Protein AF-A0A8T3U2S9-F1 (afdb_monomer_lite)

Secondary str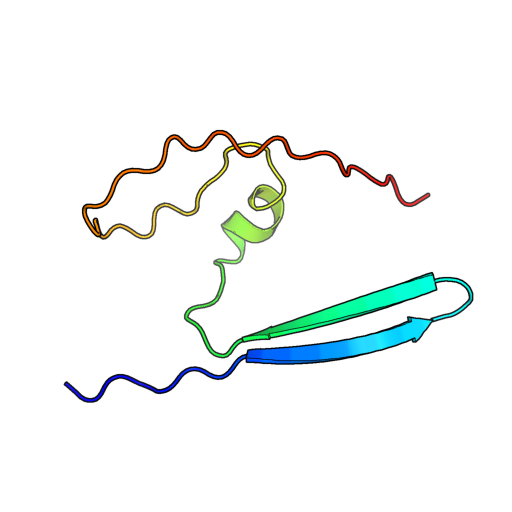ucture (DSSP, 8-state):
-------EEEEEEEETTEEEEEEEE-SS---GGGTTTTTSTT--------------------------

Structure (mmCIF, N/CA/C/O backbone):
data_AF-A0A8T3U2S9-F1
#
_entry.id   AF-A0A8T3U2S9-F1
#
loop_
_atom_site.group_PDB
_atom_site.id
_atom_site.type_symbol
_atom_site.label_atom_id
_atom_site.label_alt_id
_atom_site.label_comp_id
_atom_site.label_asym_id
_atom_site.label_entity_id
_atom_site.label_seq_id
_atom_site.pdbx_PDB_ins_code
_atom_site.Cartn_x
_atom_site.Cartn_y
_atom_site.Cartn_z
_atom_site.occupancy
_atom_site.B_iso_or_equiv
_atom_site.auth_seq_id
_atom_site.auth_comp_id
_atom_site.auth_asym_id
_atom_site.auth_atom_id
_atom_site.pdbx_PDB_model_num
ATOM 1 N N . MET A 1 1 ? -5.673 -16.548 23.972 1.00 45.53 1 MET A N 1
ATOM 2 C CA . MET A 1 1 ? -6.105 -15.946 22.692 1.00 45.53 1 MET A CA 1
ATOM 3 C C . MET A 1 1 ? -5.029 -16.252 21.667 1.00 45.53 1 MET A C 1
ATOM 5 O O . MET A 1 1 ? -3.916 -15.772 21.831 1.00 45.53 1 MET A O 1
ATOM 9 N N . GLN A 1 2 ? -5.306 -17.121 20.693 1.00 44.56 2 GLN A N 1
ATOM 10 C CA . GLN A 1 2 ? -4.333 -17.472 19.656 1.00 44.56 2 GLN A CA 1
ATOM 11 C C . GLN A 1 2 ? -4.072 -16.224 18.802 1.00 44.56 2 GLN A C 1
ATOM 13 O O . GLN A 1 2 ? -4.992 -15.715 18.161 1.00 44.56 2 GLN A O 1
ATOM 18 N N . GLY A 1 3 ? -2.849 -15.692 18.826 1.00 58.44 3 GLY A N 1
ATOM 19 C CA . GLY A 1 3 ? -2.458 -14.627 17.906 1.00 58.44 3 GLY A CA 1
ATOM 20 C C . GLY A 1 3 ? -2.536 -15.170 16.483 1.00 58.44 3 GLY A C 1
ATOM 21 O O . GLY A 1 3 ? -1.854 -16.144 16.169 1.00 58.44 3 GLY A O 1
ATOM 22 N N . LYS A 1 4 ? -3.397 -14.596 15.636 1.00 71.94 4 LYS A N 1
ATOM 23 C CA . LYS A 1 4 ? -3.405 -14.936 14.210 1.00 71.94 4 LYS A CA 1
ATOM 24 C C . LYS A 1 4 ? -2.041 -14.559 13.633 1.00 71.94 4 LYS A C 1
ATOM 26 O O . LYS A 1 4 ? -1.630 -13.406 13.746 1.00 71.94 4 LYS A O 1
ATOM 31 N N . ILE A 1 5 ? -1.355 -15.523 13.028 1.00 81.12 5 ILE A N 1
ATOM 32 C CA . ILE A 1 5 ? -0.148 -15.260 12.246 1.00 81.12 5 ILE A CA 1
ATOM 33 C C . ILE A 1 5 ? -0.618 -14.558 10.970 1.00 81.12 5 ILE A C 1
ATOM 35 O O . ILE A 1 5 ? -1.305 -15.160 10.146 1.00 81.12 5 ILE A O 1
ATOM 39 N N . GLY A 1 6 ? -0.340 -13.260 10.865 1.00 85.81 6 GLY A N 1
ATOM 40 C CA . GLY A 1 6 ? -0.560 -12.500 9.639 1.00 85.81 6 GLY A CA 1
ATOM 41 C C . GLY A 1 6 ? 0.567 -12.767 8.648 1.00 85.81 6 GLY A C 1
ATOM 42 O O . GLY A 1 6 ? 1.710 -12.953 9.060 1.00 85.81 6 GLY A O 1
ATOM 43 N N . ASN A 1 7 ? 0.248 -12.775 7.359 1.00 93.56 7 ASN A N 1
ATOM 44 C CA . ASN A 1 7 ? 1.236 -12.938 6.297 1.00 93.56 7 ASN A CA 1
ATOM 45 C C . ASN A 1 7 ? 1.378 -11.628 5.523 1.00 93.56 7 ASN A C 1
ATOM 47 O O . ASN A 1 7 ? 0.402 -10.891 5.360 1.00 93.56 7 ASN A O 1
ATOM 51 N N . ILE A 1 8 ? 2.600 -11.351 5.070 1.00 94.31 8 ILE A N 1
ATOM 52 C CA . ILE A 1 8 ? 2.913 -10.243 4.171 1.00 94.31 8 ILE A CA 1
ATOM 53 C C . ILE A 1 8 ? 3.631 -10.839 2.967 1.00 94.31 8 ILE A C 1
ATOM 55 O O . ILE A 1 8 ? 4.732 -11.370 3.099 1.00 94.31 8 ILE A O 1
ATOM 59 N N . ASP A 1 9 ? 3.007 -10.717 1.804 1.00 96.50 9 ASP A N 1
ATOM 60 C CA . ASP A 1 9 ? 3.576 -11.110 0.527 1.00 96.50 9 ASP A CA 1
ATOM 61 C C . ASP A 1 9 ? 4.152 -9.872 -0.168 1.00 96.50 9 ASP A C 1
ATOM 63 O O . ASP A 1 9 ? 3.479 -8.842 -0.305 1.00 96.50 9 ASP A O 1
ATOM 67 N N . ILE A 1 10 ? 5.393 -9.979 -0.639 1.00 96.31 10 ILE A N 1
ATOM 68 C CA . ILE A 1 10 ? 6.082 -8.919 -1.377 1.00 96.31 10 ILE A CA 1
ATOM 69 C C . ILE A 1 10 ? 6.425 -9.447 -2.764 1.00 96.31 10 ILE A C 1
ATOM 71 O O . ILE A 1 10 ? 7.060 -10.488 -2.908 1.00 96.31 10 ILE A O 1
ATOM 75 N N . TYR A 1 11 ? 6.027 -8.694 -3.782 1.00 97.00 11 TYR A N 1
ATOM 76 C CA . TYR A 1 11 ? 6.299 -8.988 -5.181 1.00 97.00 11 TYR A CA 1
ATOM 77 C C . TYR A 1 11 ? 7.098 -7.837 -5.776 1.00 97.00 11 TYR A C 1
ATOM 79 O O . TYR A 1 11 ? 6.760 -6.668 -5.576 1.00 97.00 11 TYR A O 1
ATOM 87 N N . ILE A 1 12 ? 8.132 -8.173 -6.536 1.00 96.94 12 ILE A N 1
ATOM 88 C CA . ILE A 1 12 ? 8.937 -7.219 -7.295 1.00 96.94 12 ILE A CA 1
ATOM 89 C C . ILE A 1 12 ? 8.825 -7.617 -8.758 1.00 96.94 12 ILE A C 1
ATOM 91 O O . ILE A 1 12 ? 8.888 -8.801 -9.088 1.00 96.94 12 ILE A O 1
ATOM 95 N N . GLY A 1 13 ? 8.638 -6.635 -9.628 1.00 95.62 13 GLY A N 1
ATOM 96 C CA . GLY A 1 13 ? 8.554 -6.872 -11.057 1.00 95.62 13 GLY A CA 1
ATOM 97 C C . GLY A 1 13 ? 8.926 -5.640 -11.858 1.00 95.62 13 GLY A C 1
ATOM 98 O O . GLY A 1 13 ? 9.170 -4.561 -11.317 1.00 95.62 13 GLY A O 1
ATOM 99 N N . TYR A 1 14 ? 8.951 -5.828 -13.168 1.00 96.62 14 TYR A N 1
ATOM 100 C CA . TYR A 1 14 ? 9.184 -4.777 -14.143 1.00 96.62 14 TYR A CA 1
ATOM 101 C C . TYR A 1 14 ? 7.951 -4.679 -15.035 1.00 96.62 14 TYR A C 1
ATOM 103 O O . TYR A 1 14 ? 7.405 -5.702 -15.452 1.00 96.62 14 TYR A O 1
ATOM 111 N N . LEU A 1 15 ? 7.498 -3.459 -15.304 1.00 93.88 15 LEU A N 1
ATOM 112 C CA . LEU A 1 15 ? 6.410 -3.183 -16.233 1.00 93.88 15 LEU A CA 1
ATOM 113 C C . LEU A 1 15 ? 6.826 -2.014 -17.128 1.00 93.88 15 LEU A C 1
ATOM 115 O O . LEU A 1 15 ? 7.137 -0.933 -16.635 1.00 93.88 15 LEU A O 1
ATOM 119 N N . TYR A 1 16 ? 6.844 -2.243 -18.442 1.00 93.81 16 TYR A N 1
ATOM 120 C CA . TYR A 1 16 ? 7.466 -1.337 -19.416 1.00 93.81 16 TYR A CA 1
ATOM 121 C C . TYR A 1 16 ? 8.919 -1.009 -19.024 1.00 93.81 16 TYR A C 1
ATOM 123 O O . TYR A 1 16 ? 9.740 -1.920 -18.939 1.00 93.81 16 TYR A O 1
ATOM 131 N N . ASN A 1 17 ? 9.223 0.264 -18.756 1.00 95.62 17 ASN A N 1
ATOM 132 C CA . ASN A 1 17 ? 10.546 0.741 -18.348 1.00 95.62 17 ASN A CA 1
ATOM 133 C C . ASN A 1 17 ? 10.640 1.028 -16.840 1.00 95.62 17 ASN A C 1
ATOM 135 O O . ASN A 1 17 ? 11.638 1.589 -16.389 1.00 95.62 17 ASN A O 1
ATOM 139 N N . ASP A 1 18 ? 9.627 0.646 -16.060 1.00 94.94 18 ASP A N 1
ATOM 140 C CA . ASP A 1 18 ? 9.562 0.916 -14.629 1.00 94.94 18 ASP A CA 1
ATOM 141 C C . ASP A 1 18 ? 9.684 -0.358 -13.792 1.00 94.94 18 ASP A C 1
ATOM 143 O O . ASP A 1 18 ? 9.178 -1.429 -14.137 1.00 94.94 18 ASP A O 1
ATOM 147 N N . VAL A 1 19 ? 10.327 -0.217 -12.633 1.00 96.56 19 VAL A N 1
ATOM 148 C CA . VAL A 1 19 ? 10.313 -1.229 -11.570 1.00 96.56 19 VAL A CA 1
ATOM 149 C C . VAL A 1 19 ? 9.132 -0.950 -10.657 1.00 96.56 19 VAL A C 1
ATOM 151 O O . VAL A 1 19 ? 8.948 0.188 -10.215 1.00 96.56 19 VAL A O 1
ATOM 154 N N . TYR A 1 20 ? 8.370 -1.984 -10.312 1.00 95.25 20 TYR A N 1
ATOM 155 C CA . TYR A 1 20 ? 7.303 -1.879 -9.327 1.00 95.25 20 TYR A CA 1
ATOM 156 C C . TYR A 1 20 ? 7.509 -2.843 -8.160 1.00 95.25 20 TYR A C 1
ATOM 158 O O . TYR A 1 20 ? 8.099 -3.919 -8.282 1.00 95.25 20 TYR A O 1
ATOM 166 N N . ILE A 1 21 ? 6.965 -2.439 -7.014 1.00 96.75 21 ILE A N 1
ATOM 167 C CA . ILE A 1 21 ? 6.853 -3.261 -5.814 1.00 96.75 21 ILE A CA 1
ATOM 168 C C . ILE A 1 21 ? 5.371 -3.339 -5.467 1.00 96.75 21 ILE A C 1
ATOM 170 O O . ILE A 1 21 ? 4.694 -2.315 -5.382 1.00 96.75 21 ILE A O 1
ATOM 174 N N . LYS A 1 22 ? 4.867 -4.553 -5.257 1.00 96.38 22 LYS A N 1
ATOM 175 C CA . LYS A 1 22 ? 3.509 -4.806 -4.777 1.00 96.38 22 LYS A CA 1
ATOM 176 C C . LYS A 1 22 ? 3.588 -5.496 -3.423 1.00 96.38 22 LYS A C 1
ATOM 178 O O . LYS A 1 22 ? 4.272 -6.505 -3.282 1.00 96.38 22 LYS A O 1
ATOM 183 N N . ILE A 1 23 ? 2.863 -4.960 -2.448 1.00 94.12 23 ILE A N 1
ATOM 184 C CA . ILE A 1 23 ? 2.780 -5.496 -1.088 1.00 94.12 23 ILE A CA 1
ATOM 185 C C . ILE A 1 23 ? 1.334 -5.923 -0.845 1.00 94.12 23 ILE A C 1
ATOM 187 O O . ILE A 1 23 ? 0.409 -5.182 -1.178 1.00 94.12 23 ILE A O 1
ATOM 191 N N . LYS A 1 24 ? 1.140 -7.120 -0.294 1.00 94.69 24 LYS A N 1
ATOM 192 C CA . LYS A 1 24 ? -0.162 -7.636 0.137 1.00 94.69 24 LYS A CA 1
ATOM 193 C C . LYS A 1 24 ? -0.032 -8.150 1.564 1.00 94.69 24 LYS A C 1
ATOM 195 O O . LYS A 1 24 ? 0.846 -8.958 1.832 1.00 94.69 24 LYS A O 1
ATOM 200 N N . ASP A 1 25 ? -0.917 -7.727 2.454 1.00 92.25 25 ASP A N 1
ATOM 201 C CA . ASP A 1 25 ? -0.995 -8.239 3.819 1.00 92.25 25 ASP A CA 1
ATOM 202 C C . ASP A 1 25 ? -2.370 -8.853 4.113 1.00 92.25 25 ASP A C 1
ATOM 204 O O . ASP A 1 25 ? -3.355 -8.596 3.420 1.00 92.25 25 ASP A O 1
ATOM 208 N N . THR A 1 26 ? -2.435 -9.702 5.139 1.00 93.06 26 THR A N 1
ATOM 209 C CA . THR A 1 26 ? -3.688 -10.294 5.642 1.00 93.06 26 THR A CA 1
ATOM 210 C C . THR A 1 26 ? -4.209 -9.582 6.897 1.00 93.06 26 THR A C 1
ATOM 212 O O . THR A 1 26 ? -4.856 -10.209 7.741 1.00 93.06 26 THR A O 1
ATOM 215 N N . GLY A 1 27 ? -3.833 -8.318 7.097 1.00 87.00 27 GLY A N 1
ATOM 216 C CA . GLY A 1 27 ? -4.224 -7.507 8.241 1.00 87.00 27 GLY A CA 1
ATOM 217 C C . GLY A 1 27 ? -5.675 -7.035 8.171 1.00 87.00 27 GLY A C 1
ATOM 218 O O . GLY A 1 27 ? -6.459 -7.447 7.321 1.00 87.00 27 GLY A O 1
ATOM 219 N N . ILE A 1 28 ? -6.042 -6.146 9.095 1.00 87.56 28 ILE A N 1
ATOM 220 C CA . ILE A 1 28 ? -7.402 -5.589 9.205 1.00 87.56 28 ILE A CA 1
ATOM 221 C C . ILE A 1 28 ? -7.825 -4.746 7.989 1.00 87.56 28 ILE A C 1
ATOM 223 O O . ILE A 1 28 ? -9.004 -4.430 7.852 1.00 87.56 28 ILE A O 1
ATOM 227 N N . GLY A 1 29 ? -6.876 -4.397 7.116 1.00 88.19 29 GLY A N 1
ATOM 228 C CA . GLY A 1 29 ? -7.101 -3.524 5.973 1.00 88.19 29 GLY A CA 1
ATOM 229 C C . GLY A 1 29 ? -7.291 -2.058 6.364 1.00 88.19 29 GLY A C 1
ATOM 230 O O . GLY A 1 29 ? -7.066 -1.647 7.503 1.00 88.19 29 GLY A O 1
ATOM 231 N N . ILE A 1 30 ? -7.692 -1.262 5.378 1.00 86.94 30 ILE A N 1
ATOM 232 C CA . ILE A 1 30 ? -7.990 0.167 5.504 1.00 86.94 30 ILE A CA 1
ATOM 233 C C . ILE A 1 30 ? -9.454 0.348 5.107 1.00 86.94 30 ILE A C 1
ATOM 235 O O . ILE A 1 30 ? -9.920 -0.296 4.166 1.00 86.94 30 ILE A O 1
ATOM 239 N N . LYS A 1 31 ? -10.188 1.201 5.824 1.00 89.25 31 LYS A N 1
ATOM 240 C CA . LYS A 1 31 ? -11.568 1.520 5.454 1.00 89.25 31 LYS A CA 1
ATOM 241 C C . LYS A 1 31 ? -11.604 2.289 4.135 1.00 89.25 31 LYS A C 1
ATOM 243 O O . LYS A 1 31 ? -10.733 3.111 3.866 1.00 89.25 31 LYS A O 1
ATOM 248 N N . GLU A 1 32 ? -12.653 2.077 3.351 1.00 89.31 32 GLU A N 1
ATOM 249 C CA . GLU A 1 32 ? -12.817 2.713 2.038 1.00 89.31 32 GLU A CA 1
ATOM 250 C C . GLU A 1 32 ? -12.795 4.251 2.111 1.00 89.31 32 GLU A C 1
ATOM 252 O O . GLU A 1 32 ? -12.132 4.903 1.308 1.00 89.31 32 GLU A O 1
ATOM 257 N N . GLU A 1 33 ? -13.420 4.823 3.146 1.00 89.25 33 GLU A N 1
ATOM 258 C CA . GLU A 1 33 ? -13.456 6.269 3.423 1.00 89.25 33 GLU A CA 1
ATOM 259 C C . GLU A 1 33 ? -12.073 6.908 3.657 1.00 89.25 33 GLU A C 1
ATOM 261 O O . GLU A 1 33 ? -11.906 8.121 3.493 1.00 89.25 33 GLU A O 1
ATOM 266 N N . ASP A 1 34 ? -11.074 6.094 4.007 1.00 89.25 34 ASP A N 1
ATOM 267 C CA . ASP A 1 34 ? -9.724 6.541 4.338 1.00 89.25 34 ASP A CA 1
ATOM 268 C C . ASP A 1 34 ? -8.732 6.336 3.184 1.00 89.25 34 ASP A C 1
ATOM 270 O O . ASP A 1 34 ? -7.655 6.934 3.201 1.00 89.25 34 ASP A O 1
ATOM 274 N N . LEU A 1 35 ? -9.085 5.565 2.143 1.00 88.62 35 LEU A N 1
ATOM 275 C CA . LEU A 1 35 ? -8.191 5.240 1.016 1.00 88.62 35 LEU A CA 1
ATOM 276 C C . LEU A 1 35 ? -7.645 6.478 0.294 1.00 88.62 35 LEU A C 1
ATOM 278 O O . LEU A 1 35 ? -6.508 6.469 -0.171 1.00 88.62 35 LEU A O 1
ATOM 282 N N . ASN A 1 36 ? -8.421 7.560 0.234 1.00 90.06 36 ASN A N 1
ATOM 283 C CA . ASN A 1 36 ? -7.981 8.812 -0.387 1.00 90.06 36 ASN A CA 1
ATOM 284 C C . ASN A 1 36 ? -7.082 9.654 0.533 1.00 90.06 36 ASN A C 1
ATOM 286 O O . ASN A 1 36 ? -6.336 10.503 0.054 1.00 90.06 36 ASN A O 1
ATOM 290 N N . LYS A 1 37 ? -7.132 9.406 1.847 1.00 88.94 37 LYS A N 1
ATOM 291 C CA . LYS A 1 37 ? -6.445 10.197 2.875 1.00 88.94 37 LYS A CA 1
ATOM 292 C C . LYS A 1 37 ? -5.121 9.585 3.319 1.00 88.94 37 LYS A C 1
ATOM 294 O O . LYS A 1 37 ? -4.265 10.302 3.819 1.00 88.94 37 LYS A O 1
ATOM 299 N N . ILE A 1 38 ? -4.893 8.282 3.116 1.00 88.00 38 ILE A N 1
ATOM 300 C CA . ILE A 1 38 ? -3.652 7.605 3.556 1.00 88.00 38 ILE A CA 1
ATOM 301 C C . ILE A 1 38 ? -2.364 8.183 2.947 1.00 88.00 38 ILE A C 1
ATOM 303 O O . ILE A 1 38 ? -1.281 7.965 3.487 1.00 88.00 38 ILE A O 1
ATOM 307 N N . PHE A 1 39 ? -2.474 8.917 1.837 1.00 87.12 39 PHE A N 1
ATOM 308 C CA . PHE A 1 39 ? -1.352 9.602 1.191 1.00 87.12 39 PHE A CA 1
ATOM 309 C C . PHE A 1 39 ? -1.207 11.069 1.620 1.00 87.12 39 PHE A C 1
ATOM 311 O O . PHE A 1 39 ? -0.259 11.746 1.208 1.00 87.12 39 PHE A O 1
ATOM 318 N N . GLU A 1 40 ? -2.119 11.578 2.449 1.00 87.44 40 GLU A N 1
ATOM 319 C CA . GLU A 1 40 ? -2.009 12.904 3.038 1.00 87.44 40 GLU A CA 1
ATOM 320 C C . GLU A 1 40 ? -0.929 12.923 4.116 1.00 87.44 40 GLU A C 1
ATOM 322 O O . GLU A 1 40 ? -0.742 11.997 4.912 1.00 87.44 40 GLU A O 1
ATOM 327 N N . ARG A 1 41 ? -0.189 14.029 4.161 1.00 87.19 41 ARG A N 1
ATOM 328 C CA . ARG A 1 41 ? 0.884 14.182 5.135 1.00 87.19 41 ARG A CA 1
ATOM 329 C C . ARG A 1 41 ? 0.285 14.226 6.541 1.00 87.19 41 ARG A C 1
ATOM 331 O O . ARG A 1 41 ? -0.617 15.009 6.802 1.00 87.19 41 ARG A O 1
ATOM 338 N N . PHE A 1 42 ? 0.852 13.431 7.445 1.00 83.81 42 PHE A N 1
ATOM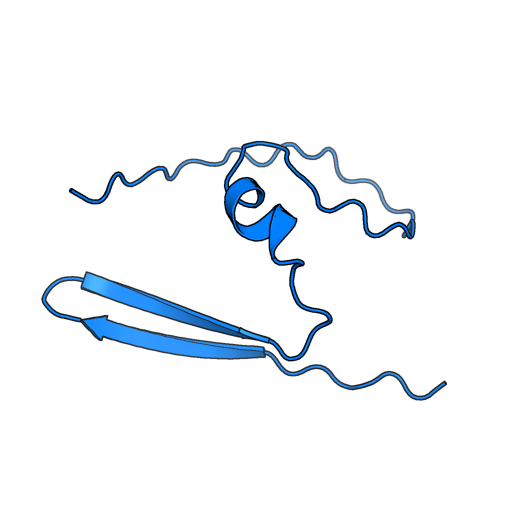 339 C CA . PHE A 1 42 ? 0.450 13.326 8.855 1.00 83.81 42 PHE A CA 1
ATOM 340 C C . PHE A 1 42 ? -0.924 12.692 9.120 1.00 83.81 42 PHE A C 1
ATOM 342 O O . PHE A 1 42 ? -1.289 12.562 10.288 1.00 83.81 42 PHE A O 1
ATOM 349 N N . TYR A 1 43 ? -1.651 12.242 8.094 1.00 82.06 43 TYR A N 1
ATOM 350 C CA . TYR A 1 43 ? -2.900 11.518 8.301 1.00 82.06 43 TYR A CA 1
ATOM 351 C C . TYR A 1 43 ? -2.631 10.146 8.943 1.00 82.06 43 TYR A C 1
ATOM 353 O O . TYR A 1 43 ? -1.706 9.422 8.562 1.00 82.06 43 TYR A O 1
ATOM 361 N N . ARG A 1 44 ? -3.424 9.795 9.959 1.00 79.62 44 ARG A N 1
ATOM 362 C CA . ARG A 1 44 ? -3.387 8.494 10.637 1.00 79.62 44 ARG A CA 1
ATOM 363 C C . ARG A 1 44 ? -4.821 8.024 10.821 1.00 79.62 44 ARG A C 1
ATOM 365 O O . ARG A 1 44 ? -5.633 8.758 11.374 1.00 79.62 44 ARG A O 1
ATOM 372 N N . VAL A 1 45 ? -5.104 6.796 10.392 1.00 75.75 45 VAL A N 1
ATOM 373 C CA . VAL A 1 45 ? -6.368 6.128 10.707 1.00 75.75 45 VAL A CA 1
ATOM 374 C C . VAL A 1 45 ? -6.339 5.824 12.200 1.00 75.75 45 VAL A C 1
ATOM 376 O O . VAL A 1 45 ? -5.532 5.013 12.662 1.00 75.75 45 VAL A O 1
ATOM 379 N N . ASP A 1 46 ? -7.155 6.534 12.971 1.00 67.75 46 ASP A N 1
ATOM 380 C CA . ASP A 1 46 ? -7.180 6.431 14.428 1.00 67.75 46 ASP A CA 1
ATOM 381 C C . ASP A 1 46 ? -7.943 5.168 14.860 1.00 67.75 46 ASP A C 1
ATOM 383 O O . ASP A 1 46 ? -9.065 5.200 15.361 1.00 67.75 46 ASP A O 1
ATOM 387 N N . SER A 1 47 ? -7.357 3.995 14.617 1.00 55.53 47 SER A N 1
ATOM 388 C CA . SER A 1 47 ? -7.846 2.729 15.165 1.00 55.53 47 SER A CA 1
ATOM 389 C C . SER A 1 47 ? -7.183 2.493 16.526 1.00 55.53 47 SER A C 1
ATOM 391 O O . SER A 1 47 ? -6.279 1.671 16.674 1.00 55.53 47 SER A O 1
ATOM 393 N N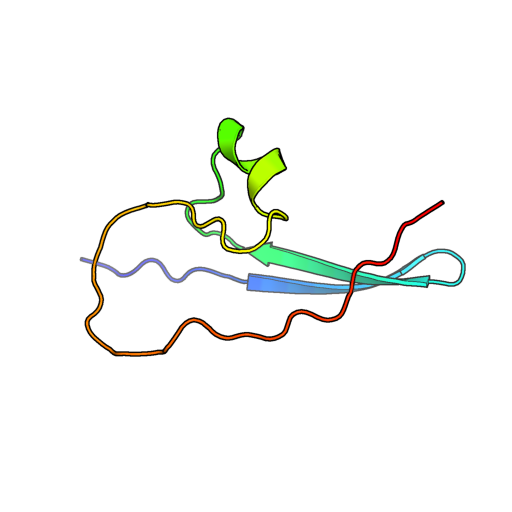 . SER A 1 48 ? -7.575 3.309 17.501 1.00 45.69 48 SER A N 1
ATOM 394 C CA . SER A 1 48 ? -7.131 3.310 18.900 1.00 45.69 48 SER A CA 1
ATOM 395 C C . SER A 1 48 ? -6.674 1.949 19.481 1.00 45.69 48 SER A C 1
ATOM 397 O O . SER A 1 48 ? -7.467 1.055 19.769 1.00 45.69 48 SER A O 1
ATOM 399 N N . ARG A 1 49 ? -5.368 1.828 19.767 1.00 42.75 49 ARG A N 1
ATOM 400 C CA . ARG A 1 49 ? -4.836 1.335 21.056 1.00 42.75 49 ARG A CA 1
ATOM 401 C C . ARG A 1 49 ? -3.339 1.617 21.168 1.00 42.75 49 ARG A C 1
ATOM 403 O O . ARG A 1 49 ? -2.500 1.026 20.496 1.00 42.75 49 ARG A O 1
ATOM 410 N N . VAL A 1 50 ? -3.050 2.526 22.090 1.00 48.53 50 VAL A N 1
ATOM 411 C CA . VAL A 1 50 ? -1.779 2.777 22.767 1.00 48.53 50 VAL A CA 1
ATOM 412 C C . VAL A 1 50 ? -0.979 1.480 22.955 1.00 48.53 50 VAL A C 1
ATOM 414 O O . VAL A 1 50 ? -1.301 0.658 23.809 1.00 48.53 50 VAL A O 1
ATOM 417 N N . ARG A 1 51 ? 0.117 1.317 22.212 1.00 42.50 51 ARG A N 1
ATOM 418 C CA . ARG A 1 51 ? 1.328 0.747 22.804 1.00 42.50 51 ARG A CA 1
ATOM 419 C C . ARG A 1 51 ? 2.211 1.932 23.150 1.00 42.50 51 ARG A C 1
ATOM 421 O O . ARG A 1 51 ? 2.710 2.613 22.261 1.00 42.50 51 ARG A O 1
ATOM 428 N N . GLN A 1 52 ? 2.313 2.206 24.448 1.00 45.69 52 GLN A N 1
ATOM 429 C CA . GLN A 1 52 ? 3.337 3.063 25.029 1.00 45.69 52 GLN A CA 1
ATOM 430 C C . GLN A 1 52 ? 4.700 2.643 24.471 1.00 45.69 52 GLN A C 1
ATOM 432 O O . GLN A 1 52 ? 5.249 1.632 24.890 1.00 45.69 52 GLN A O 1
ATOM 437 N N . SER A 1 53 ? 5.229 3.379 23.504 1.00 43.62 53 SER A N 1
ATOM 438 C CA . SER A 1 53 ? 6.658 3.662 23.426 1.00 43.62 53 SER A CA 1
ATOM 439 C C . SER A 1 53 ? 6.872 4.774 22.412 1.00 43.62 53 SER A C 1
ATOM 441 O O . SER A 1 53 ? 6.322 4.751 21.310 1.00 43.62 53 SER A O 1
ATOM 443 N N . GLY A 1 54 ? 7.604 5.791 22.848 1.00 48.97 54 GLY A N 1
ATOM 444 C CA . GLY A 1 54 ? 7.765 7.058 22.164 1.00 48.97 54 GLY A CA 1
ATOM 445 C C . GLY A 1 54 ? 8.460 6.931 20.814 1.00 48.97 54 GLY A C 1
ATOM 446 O O . GLY A 1 54 ? 9.384 6.149 20.614 1.00 48.97 54 GLY A O 1
ATOM 447 N N . GLY A 1 55 ? 8.022 7.778 19.897 1.00 43.38 55 GLY A N 1
ATOM 448 C CA . GLY A 1 55 ? 8.703 8.054 18.649 1.00 43.38 55 GLY A CA 1
ATOM 449 C C . GLY A 1 55 ? 8.095 9.323 18.095 1.00 43.38 55 GLY A C 1
ATOM 450 O O . GLY A 1 55 ? 6.978 9.302 17.583 1.00 43.38 55 GLY A O 1
ATOM 451 N N . THR A 1 56 ? 8.789 10.444 18.266 1.00 49.66 56 THR A N 1
ATOM 452 C CA . THR A 1 56 ? 8.466 11.714 17.616 1.00 49.66 56 THR A CA 1
ATOM 453 C C . THR A 1 56 ? 8.258 11.440 16.129 1.00 49.66 56 THR A C 1
ATOM 455 O O . THR A 1 56 ? 9.162 10.977 15.439 1.00 49.66 56 THR A O 1
ATOM 458 N N . GLY A 1 57 ? 7.031 11.649 15.646 1.00 46.06 57 GLY A N 1
ATOM 459 C CA . GLY A 1 57 ? 6.574 11.314 14.293 1.00 46.06 57 GLY A CA 1
ATOM 460 C C . GLY A 1 57 ? 7.181 12.177 13.183 1.00 46.06 57 GLY A C 1
ATOM 461 O O . GLY A 1 57 ? 6.487 12.545 12.241 1.00 46.06 57 GLY A O 1
ATOM 462 N N . L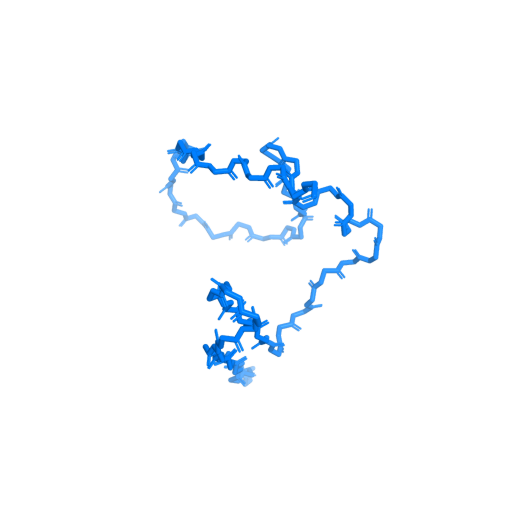EU A 1 58 ? 8.463 12.515 13.278 1.00 51.56 58 LEU A N 1
ATOM 463 C CA . LEU A 1 58 ? 9.223 13.197 12.245 1.00 51.56 58 LEU A CA 1
ATOM 464 C C . LEU A 1 58 ? 9.887 12.151 11.349 1.00 51.56 58 LEU A C 1
ATOM 466 O O . LEU A 1 58 ? 11.056 11.811 11.502 1.00 51.56 58 LEU A O 1
ATOM 470 N N . ARG A 1 59 ? 9.128 11.647 10.373 1.00 49.44 59 ARG A N 1
ATOM 471 C CA . ARG A 1 59 ? 9.721 11.106 9.146 1.00 49.44 59 ARG A CA 1
ATOM 472 C C . ARG A 1 59 ? 9.704 12.215 8.100 1.00 49.44 59 ARG A C 1
ATOM 474 O O . ARG A 1 59 ? 8.640 12.717 7.743 1.00 49.44 59 ARG A O 1
ATOM 481 N N . SER A 1 60 ? 10.882 12.614 7.628 1.00 40.69 60 SER A N 1
ATOM 482 C CA . SER A 1 60 ? 10.994 13.405 6.403 1.00 40.69 60 SER A CA 1
ATOM 483 C C . SER A 1 60 ? 10.593 12.502 5.236 1.00 40.69 60 SER A C 1
ATOM 485 O O . SER A 1 60 ? 11.234 11.480 5.000 1.00 40.69 60 SER A O 1
ATOM 487 N N . PHE A 1 61 ? 9.488 12.825 4.564 1.00 47.34 61 PHE A N 1
ATOM 488 C CA . PHE A 1 61 ? 8.998 12.078 3.409 1.00 47.34 61 PHE A CA 1
ATOM 489 C C . PHE A 1 61 ? 9.412 12.827 2.140 1.00 47.34 61 PHE A C 1
ATOM 491 O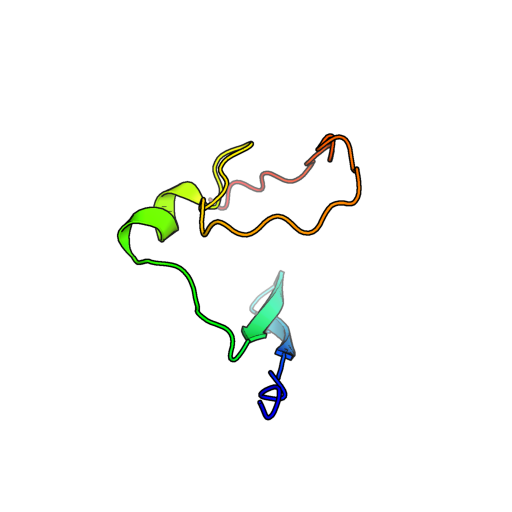 O . PHE A 1 61 ? 8.765 13.795 1.750 1.00 47.34 61 PHE A O 1
ATOM 498 N N . ASN A 1 62 ? 10.497 12.388 1.503 1.00 40.06 62 ASN A N 1
ATOM 499 C CA . ASN A 1 62 ? 10.856 12.813 0.152 1.00 40.06 62 ASN A CA 1
ATOM 500 C C . ASN A 1 62 ? 10.516 11.684 -0.824 1.00 40.06 62 ASN A C 1
ATOM 502 O O . ASN A 1 62 ? 11.345 10.826 -1.094 1.00 40.06 62 ASN A O 1
ATOM 506 N N . SER A 1 63 ? 9.279 11.679 -1.324 1.00 43.72 63 SER A N 1
ATOM 507 C CA . SER A 1 63 ? 8.945 11.187 -2.668 1.00 43.72 63 SER A CA 1
ATOM 508 C C . SER A 1 63 ? 7.480 11.501 -2.979 1.00 43.72 63 SER A C 1
ATOM 510 O O . SER A 1 63 ? 6.584 10.705 -2.704 1.00 43.72 63 SER A O 1
ATOM 512 N N . LYS A 1 64 ? 7.238 12.658 -3.600 1.00 53.75 64 LYS A N 1
ATOM 513 C CA . LYS A 1 64 ? 6.132 12.814 -4.549 1.00 53.75 64 LYS A CA 1
ATOM 514 C C . LYS A 1 64 ? 6.718 12.548 -5.931 1.00 53.75 64 LYS A C 1
ATO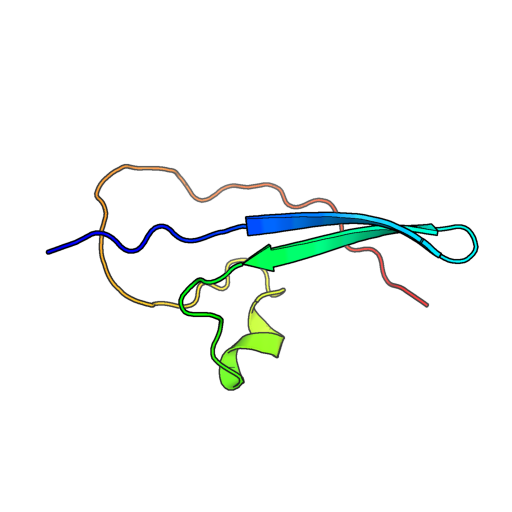M 516 O O . LYS A 1 64 ? 7.524 13.345 -6.400 1.00 53.75 64 LYS A O 1
ATOM 521 N N . ARG A 1 65 ? 6.316 11.462 -6.587 1.00 43.09 65 ARG A N 1
ATOM 522 C CA . ARG A 1 65 ? 6.427 11.370 -8.045 1.00 43.09 65 ARG A CA 1
ATOM 523 C C . ARG A 1 65 ? 5.027 11.537 -8.615 1.00 43.09 65 ARG A C 1
ATOM 525 O O . ARG A 1 65 ? 4.186 10.659 -8.470 1.00 43.09 65 ARG A O 1
ATOM 532 N N . ASN A 1 66 ? 4.794 12.719 -9.185 1.00 39.12 66 ASN A N 1
ATOM 533 C CA . ASN A 1 66 ? 3.691 12.963 -10.103 1.00 39.12 66 ASN A CA 1
ATOM 534 C C . ASN A 1 66 ? 3.892 12.021 -11.292 1.00 39.12 66 ASN A C 1
ATOM 536 O O . ASN A 1 66 ? 4.807 12.236 -12.084 1.00 39.12 66 ASN A O 1
ATOM 540 N N . PHE A 1 67 ? 3.069 10.983 -11.396 1.00 45.41 67 PHE A N 1
ATOM 541 C CA . PHE A 1 67 ? 2.902 10.274 -12.656 1.00 45.41 67 PHE A CA 1
ATOM 542 C C . PHE A 1 67 ? 2.029 11.168 -13.549 1.00 45.41 67 PHE A C 1
ATOM 544 O O . PHE A 1 67 ? 0.855 11.384 -13.250 1.00 45.41 67 PHE A O 1
ATOM 551 N N . ARG A 1 68 ? 2.642 11.771 -14.573 1.00 41.41 68 ARG A N 1
ATOM 552 C CA . ARG A 1 68 ? 1.945 12.086 -15.825 1.00 41.41 68 ARG A CA 1
ATOM 553 C C . ARG A 1 68 ? 2.168 10.914 -16.762 1.00 41.41 68 ARG A C 1
ATOM 555 O O . ARG A 1 68 ? 3.289 10.362 -16.699 1.00 41.41 68 ARG A O 1
#

Sequence (68 aa):
MQGKIGNIDIYIGYLYNDVYIKIKDTGIGIKEEDLNKIFERFYRVDSSRVRQSGGTGLRSFNSKRNFR

Foldseek 3Di:
DDDPDKDKDWDWDDDDPDIDIDIDIPDPDDDPVCVVPPPPPPDDDCPDDDPDDDDDPDDDDPDDDPDD

pLDDT: mean 73.72, std 21.8, range [39.12, 97.0]

Radius of gyration: 16.08 Å; chains: 1; bounding box: 24×32×44 Å